Protein AF-A0A199WB81-F1 (afdb_monomer_lite)

Radius of gyration: 45.99 Å; chains: 1; bounding box: 111×33×97 Å

Foldseek 3Di:
DDDPVNVVVVVVVVVVVVVCCCCQVVVDDPVSNVVVVVVVCCVVVVPPDPPPPPPPPCPVVNVCVVPPPPPCDVVNVVPPVPVVVVVVVVVVVVPDDDDDPPPVPVVVVVVPDD

Sequence (114 aa):
MASLGSLKSSIFDKEEKKQQYQSHVRGLNAYDRHKKFMKDYVQYYGRAKKTCGDLPIKTDQDTLREGYRFILSEEDEMDSTWEKKLVKRKKDASASGGNDEDENFEAYLEGMFP

Secondary structure (DSSP, 8-state):
---HHHHHHHHHHHHHHHHHIIIIIISS-HHHHHHHHHHHHHHHHTTS-S---------HHHHHHHH---S--TTTTS-THHHHHHHHHHHHHTTS-----THHHHHHHHTS--

Structure (mmCIF, N/CA/C/O backbone):
data_AF-A0A199WB81-F1
#
_entry.id   AF-A0A199WB81-F1
#
loop_
_atom_site.group_PDB
_atom_site.id
_atom_site.type_symbol
_atom_site.label_atom_id
_atom_site.label_alt_id
_atom_site.label_comp_id
_atom_site.label_asym_id
_atom_site.label_entity_id
_atom_site.label_seq_id
_atom_site.pdbx_PDB_ins_code
_atom_site.Cartn_x
_atom_site.Cartn_y
_atom_site.Cartn_z
_atom_site.occupancy
_atom_site.B_iso_or_equiv
_atom_site.auth_seq_id
_atom_site.auth_comp_id
_atom_site.auth_asym_id
_atom_site.auth_atom_id
_atom_site.pdbx_PDB_model_num
ATOM 1 N N . MET A 1 1 ? -31.913 -6.603 16.080 1.00 68.19 1 MET A N 1
ATOM 2 C CA . MET A 1 1 ? -31.532 -6.306 17.479 1.00 68.19 1 MET A CA 1
ATOM 3 C C . MET A 1 1 ? -30.249 -7.066 17.777 1.00 68.19 1 MET A C 1
ATOM 5 O O . MET A 1 1 ? -30.215 -8.260 17.507 1.00 68.19 1 MET A O 1
ATOM 9 N N . ALA A 1 2 ? -29.181 -6.402 18.225 1.00 72.56 2 ALA A N 1
ATOM 10 C CA . ALA A 1 2 ? -27.943 -7.102 18.567 1.00 72.56 2 ALA A CA 1
ATOM 11 C C . ALA A 1 2 ? -28.170 -7.957 19.824 1.00 72.56 2 ALA A C 1
ATOM 13 O O . ALA A 1 2 ? -28.677 -7.465 20.830 1.00 72.56 2 ALA A O 1
ATOM 14 N N . SER A 1 3 ? -27.827 -9.242 19.747 1.00 86.19 3 SER A N 1
ATOM 15 C CA . SER A 1 3 ? -27.860 -10.152 20.895 1.00 86.19 3 SER A CA 1
ATOM 16 C C . SER A 1 3 ? -26.834 -9.711 21.944 1.00 86.19 3 SER A C 1
ATOM 18 O O . SER A 1 3 ? -25.748 -9.242 21.596 1.00 86.19 3 SER A O 1
ATOM 20 N N . LEU A 1 4 ? -27.132 -9.920 23.231 1.00 83.88 4 LEU A N 1
ATOM 21 C CA . LEU A 1 4 ? -26.184 -9.678 24.326 1.00 83.88 4 LEU A CA 1
ATOM 22 C C . LEU A 1 4 ? -24.848 -10.416 24.119 1.00 83.88 4 LEU A C 1
ATOM 24 O O . LEU A 1 4 ? -23.805 -9.909 24.525 1.00 83.88 4 LEU A O 1
ATOM 28 N N . GLY A 1 5 ? -24.861 -11.577 23.452 1.00 87.81 5 GLY A N 1
ATOM 29 C CA . GLY A 1 5 ? -23.646 -12.306 23.080 1.00 87.81 5 GLY A CA 1
ATOM 30 C C . GLY A 1 5 ? -22.799 -11.562 22.043 1.00 87.81 5 GLY A C 1
ATOM 31 O O . GLY A 1 5 ? -21.590 -11.443 22.214 1.00 87.81 5 GLY A O 1
ATOM 32 N N . SER A 1 6 ? -23.439 -10.976 21.026 1.00 88.00 6 SER A N 1
ATOM 33 C CA . SER A 1 6 ? -22.771 -10.149 20.008 1.00 88.00 6 SER A CA 1
ATOM 34 C C . SER A 1 6 ? -22.233 -8.838 20.593 1.00 88.00 6 SER A C 1
ATOM 36 O O . SER A 1 6 ? -21.162 -8.370 20.206 1.00 88.00 6 SER A O 1
ATOM 38 N N . LEU A 1 7 ? -22.929 -8.262 21.578 1.00 86.06 7 LEU A N 1
ATOM 39 C CA . LEU A 1 7 ? -22.431 -7.089 22.289 1.00 86.06 7 LEU A CA 1
ATOM 40 C C . LEU A 1 7 ? -21.174 -7.433 23.101 1.00 86.06 7 LEU A C 1
ATOM 42 O O . LEU A 1 7 ? -20.172 -6.730 22.987 1.00 86.06 7 LEU A O 1
ATOM 46 N N . LYS A 1 8 ? -21.191 -8.541 23.856 1.00 87.50 8 LYS A N 1
ATOM 47 C CA . LYS A 1 8 ? -20.029 -9.019 24.625 1.00 87.50 8 LYS A CA 1
ATOM 48 C C . LYS A 1 8 ? -18.827 -9.314 23.729 1.00 87.50 8 LYS A C 1
ATOM 50 O O . LYS A 1 8 ? -17.734 -8.867 24.062 1.00 87.50 8 LYS A O 1
ATOM 55 N N . SER A 1 9 ? -19.023 -9.991 22.593 1.00 88.62 9 SER A N 1
ATOM 56 C CA . SER A 1 9 ? -17.926 -10.261 21.655 1.00 88.62 9 SER A CA 1
ATOM 57 C C . SER A 1 9 ? -17.341 -8.962 21.094 1.00 88.62 9 SER A C 1
ATOM 59 O O . SER A 1 9 ? -16.134 -8.770 21.144 1.00 88.62 9 SER A O 1
ATOM 61 N N . SER A 1 10 ? -18.185 -8.004 20.691 1.00 88.69 10 SER A N 1
ATOM 62 C CA . SER A 1 10 ? -17.710 -6.712 20.172 1.00 88.69 10 SER A CA 1
ATOM 63 C C . SER A 1 10 ? -16.936 -5.876 21.203 1.00 88.69 10 SER A C 1
ATOM 65 O O . SER A 1 10 ? -16.030 -5.126 20.838 1.00 88.69 10 SER A O 1
ATOM 67 N N . ILE A 1 11 ? -17.293 -5.987 22.489 1.00 90.25 11 ILE A N 1
ATOM 68 C CA . ILE A 1 11 ? -16.587 -5.327 23.595 1.00 90.25 11 ILE A CA 1
ATOM 69 C C . ILE A 1 11 ? -15.238 -6.007 23.819 1.00 90.25 11 ILE A C 1
ATOM 71 O O . ILE A 1 11 ? -14.224 -5.321 23.936 1.00 90.25 11 ILE A O 1
ATOM 75 N N . PHE A 1 12 ? -15.219 -7.340 23.828 1.00 90.06 12 PHE A N 1
ATOM 76 C CA . PHE A 1 12 ? -14.001 -8.119 24.006 1.00 90.06 12 PHE A CA 1
ATOM 77 C C . PHE A 1 12 ? -12.999 -7.870 22.870 1.00 90.06 12 PHE A C 1
ATOM 79 O O . PHE A 1 12 ? -11.859 -7.507 23.136 1.00 90.06 12 PHE A O 1
ATOM 86 N N . ASP A 1 13 ? -13.449 -7.902 21.612 1.00 89.88 13 ASP A N 1
ATOM 87 C CA . ASP A 1 13 ? -12.614 -7.617 20.438 1.00 89.88 13 ASP A CA 1
ATOM 88 C C . ASP A 1 13 ? -12.012 -6.203 20.461 1.00 89.88 13 ASP A C 1
ATOM 90 O O . ASP A 1 13 ? -10.921 -5.965 19.931 1.00 89.88 13 ASP A O 1
ATOM 94 N N . LYS A 1 14 ? -12.743 -5.227 21.016 1.00 88.69 14 LYS A N 1
ATOM 95 C CA . LYS A 1 14 ? -12.266 -3.848 21.188 1.00 88.69 14 LYS A CA 1
ATOM 96 C C . LYS A 1 14 ? -11.219 -3.754 22.289 1.00 88.69 14 LYS A C 1
ATOM 98 O O . LYS A 1 14 ? -10.207 -3.079 22.093 1.00 88.69 14 LYS A O 1
ATOM 103 N N . GLU A 1 15 ? -11.456 -4.410 23.420 1.00 86.88 15 GLU A N 1
ATOM 104 C CA . GLU A 1 15 ? -10.512 -4.422 24.533 1.00 86.88 15 GLU A CA 1
ATOM 105 C C . GLU A 1 15 ? -9.225 -5.152 24.136 1.00 86.88 15 GLU A C 1
ATOM 107 O O . GLU A 1 15 ? -8.145 -4.596 24.305 1.00 86.88 15 GLU A O 1
ATOM 112 N N . GLU A 1 16 ? -9.309 -6.310 23.477 1.00 83.69 16 GLU A N 1
ATOM 113 C CA . GLU A 1 16 ? -8.134 -7.010 22.953 1.00 83.69 16 GLU A CA 1
ATOM 114 C C . GLU A 1 16 ? -7.331 -6.138 21.986 1.00 83.69 16 GLU A C 1
ATOM 116 O O . GLU A 1 16 ? -6.123 -5.990 22.162 1.00 83.69 16 GLU A O 1
ATOM 121 N N . LYS A 1 17 ? -7.972 -5.485 21.005 1.00 83.19 17 LYS A N 1
ATOM 122 C CA . LYS A 1 17 ? -7.269 -4.567 20.086 1.00 83.19 17 LYS A CA 1
ATOM 123 C C . LYS A 1 17 ? -6.556 -3.440 20.832 1.00 83.19 17 LYS A C 1
ATOM 125 O O . LYS A 1 17 ? -5.439 -3.069 20.468 1.00 83.19 17 LYS A O 1
ATOM 130 N N . LYS A 1 18 ? -7.174 -2.907 21.886 1.00 82.31 18 LYS A N 1
ATOM 131 C CA . LYS A 1 18 ? -6.585 -1.863 22.728 1.00 82.31 18 LYS A CA 1
ATOM 132 C C . LYS A 1 18 ? -5.386 -2.392 23.515 1.00 82.31 18 LYS A C 1
ATOM 134 O O . LYS A 1 18 ? -4.349 -1.732 23.529 1.00 82.31 18 LYS A O 1
ATOM 139 N N . GLN A 1 19 ? -5.486 -3.581 24.105 1.00 80.12 19 GLN A N 1
ATOM 140 C CA . GLN A 1 19 ? -4.389 -4.223 24.833 1.00 80.12 19 GLN A CA 1
ATOM 141 C C . GLN A 1 19 ? -3.222 -4.576 23.908 1.00 80.12 19 GLN A C 1
ATOM 143 O O . GLN A 1 19 ? -2.065 -4.311 24.235 1.00 80.12 19 GLN A O 1
ATOM 148 N N . GLN A 1 20 ? -3.511 -5.090 22.711 1.00 77.75 20 GLN A N 1
ATOM 149 C CA . GLN A 1 20 ? -2.522 -5.353 21.666 1.00 77.75 20 GLN A CA 1
ATOM 150 C C . GLN A 1 20 ? -1.796 -4.066 21.255 1.00 77.75 20 GLN A C 1
ATOM 152 O O . GLN A 1 20 ? -0.570 -4.058 21.161 1.00 77.75 20 GLN A O 1
ATOM 157 N N . TYR A 1 21 ? -2.524 -2.959 21.077 1.00 78.19 21 TYR A N 1
ATOM 158 C CA . TYR A 1 21 ? -1.935 -1.659 20.755 1.00 78.19 21 TYR A CA 1
ATOM 159 C C . TYR A 1 21 ? -1.060 -1.118 21.894 1.00 78.19 21 TYR A C 1
ATOM 161 O O . TYR A 1 21 ? 0.063 -0.670 21.660 1.00 78.19 21 TYR A O 1
ATOM 169 N N . GLN A 1 22 ? -1.535 -1.187 23.138 1.00 79.19 22 GLN A N 1
ATOM 170 C CA . GLN A 1 22 ? -0.768 -0.731 24.298 1.00 79.19 22 GLN A CA 1
ATOM 171 C C . GLN A 1 22 ? 0.525 -1.528 24.463 1.00 79.19 22 GLN A C 1
ATOM 173 O O . GLN A 1 22 ? 1.595 -0.936 24.533 1.00 79.19 22 GLN A O 1
ATOM 178 N N . SER A 1 23 ? 0.448 -2.857 24.440 1.00 74.12 23 SER A N 1
ATOM 179 C CA . SER A 1 23 ? 1.615 -3.733 24.598 1.00 74.12 23 SER A CA 1
ATOM 180 C C . SER A 1 23 ? 2.593 -3.644 23.421 1.00 74.12 23 SER A C 1
ATOM 182 O O . SER A 1 23 ? 3.786 -3.440 23.627 1.00 74.12 23 SER A O 1
ATOM 184 N N . HIS A 1 24 ? 2.111 -3.742 22.179 1.00 73.00 24 HIS A N 1
ATOM 185 C CA . HIS A 1 24 ? 2.981 -3.908 21.011 1.00 73.00 24 HIS A CA 1
ATOM 186 C C . HIS A 1 24 ? 3.281 -2.617 20.247 1.00 73.00 24 HIS A C 1
ATOM 188 O O . HIS A 1 24 ? 4.310 -2.538 19.581 1.00 73.00 24 HIS A O 1
ATOM 194 N N . VAL A 1 25 ? 2.409 -1.607 20.305 1.00 73.12 25 VAL A N 1
ATOM 195 C CA . VAL A 1 25 ? 2.607 -0.340 19.575 1.00 73.12 25 VAL A CA 1
ATOM 196 C C . VAL A 1 25 ? 3.106 0.768 20.493 1.00 73.12 25 VAL A C 1
ATOM 198 O O . VAL A 1 25 ? 3.829 1.648 20.031 1.00 73.12 25 VAL A O 1
ATOM 201 N N . ARG A 1 26 ? 2.761 0.746 21.783 1.00 75.19 26 ARG A N 1
ATOM 202 C CA . ARG A 1 26 ? 3.175 1.784 22.743 1.00 75.19 26 ARG A CA 1
ATOM 203 C C . ARG A 1 26 ? 4.161 1.288 23.806 1.00 75.19 26 ARG A C 1
ATOM 205 O O . ARG A 1 26 ? 4.922 2.101 24.316 1.00 75.19 26 ARG A O 1
ATOM 212 N N . GLY A 1 27 ? 4.174 -0.013 24.094 1.00 75.31 27 GLY A N 1
ATOM 213 C CA . GLY A 1 27 ? 5.026 -0.647 25.105 1.00 75.31 27 GLY A CA 1
ATOM 214 C C . GLY A 1 27 ? 6.395 -1.115 24.605 1.00 75.31 27 GLY A C 1
ATOM 215 O O . GLY A 1 27 ? 7.257 -1.430 25.417 1.00 75.31 27 GLY A O 1
ATOM 216 N N . LEU A 1 28 ? 6.621 -1.139 23.288 1.00 79.00 28 LEU A N 1
ATOM 217 C CA . LEU A 1 28 ? 7.912 -1.493 22.694 1.00 79.00 28 LEU A CA 1
ATOM 218 C C . LEU A 1 28 ? 8.752 -0.248 22.387 1.00 79.00 28 LEU A C 1
ATOM 220 O O . LEU A 1 28 ? 8.231 0.790 21.966 1.00 79.00 28 LEU A O 1
ATOM 224 N N . ASN A 1 29 ? 10.073 -0.389 22.520 1.00 86.31 29 ASN A N 1
ATOM 225 C CA . ASN A 1 29 ? 11.033 0.619 22.082 1.00 86.31 29 ASN A CA 1
ATOM 226 C C . ASN A 1 29 ? 10.847 0.933 20.582 1.00 86.31 29 ASN A C 1
ATOM 228 O O . ASN A 1 29 ? 10.386 0.097 19.803 1.00 86.31 29 ASN A O 1
ATOM 232 N N . ALA A 1 30 ? 11.217 2.141 20.146 1.00 85.56 30 ALA A N 1
ATOM 233 C CA . ALA A 1 30 ? 11.097 2.575 18.754 1.00 85.56 30 ALA A CA 1
ATOM 234 C C . ALA A 1 30 ? 11.770 1.601 17.770 1.00 85.56 30 ALA A C 1
ATOM 236 O O . ALA A 1 30 ? 11.172 1.252 16.752 1.00 85.56 30 ALA A O 1
ATOM 237 N N . TYR A 1 31 ? 12.965 1.113 18.114 1.00 88.06 31 TYR A N 1
ATOM 238 C CA . TYR A 1 31 ? 13.694 0.129 17.313 1.00 88.06 31 TYR A CA 1
ATOM 239 C C . TYR A 1 31 ? 12.949 -1.211 17.207 1.00 88.06 31 TYR A C 1
ATOM 241 O O . TYR A 1 31 ? 12.765 -1.737 16.108 1.00 88.06 31 TYR A O 1
ATOM 249 N N . ASP A 1 32 ? 12.447 -1.732 18.328 1.00 88.81 32 ASP A N 1
ATOM 250 C CA . ASP A 1 32 ? 11.742 -3.018 18.364 1.00 88.81 32 ASP A CA 1
ATOM 251 C C . ASP A 1 32 ? 10.419 -2.969 17.591 1.00 88.81 32 ASP A C 1
ATOM 253 O O . ASP A 1 32 ? 10.085 -3.909 16.864 1.00 88.81 32 ASP A O 1
ATOM 257 N N . ARG A 1 33 ? 9.699 -1.838 17.667 1.00 88.88 33 ARG A N 1
ATOM 258 C CA . ARG A 1 33 ? 8.495 -1.593 16.853 1.00 88.88 33 ARG A CA 1
ATOM 259 C C . ARG A 1 33 ? 8.811 -1.634 15.367 1.00 88.88 33 ARG A C 1
ATOM 261 O O . ARG A 1 33 ? 8.123 -2.316 14.613 1.00 88.88 33 ARG A O 1
ATOM 268 N N . HIS A 1 34 ? 9.869 -0.942 14.954 1.00 89.88 34 HIS A N 1
ATOM 269 C CA . HIS A 1 34 ? 10.291 -0.911 13.559 1.00 89.88 34 HIS A CA 1
ATOM 270 C C . HIS A 1 34 ? 10.678 -2.304 13.048 1.00 89.88 34 HIS A C 1
ATOM 272 O O . HIS A 1 34 ? 10.207 -2.729 11.993 1.00 89.88 34 HIS A O 1
ATOM 278 N N . LYS A 1 35 ? 11.473 -3.050 13.823 1.00 92.06 35 LYS A N 1
ATOM 279 C CA . LYS A 1 35 ? 11.893 -4.413 13.475 1.00 92.06 35 LYS A CA 1
ATOM 280 C C . LYS A 1 35 ? 10.699 -5.350 13.286 1.00 92.06 35 LYS A C 1
ATOM 282 O O . LYS A 1 35 ? 10.672 -6.121 12.327 1.00 92.06 35 LYS A O 1
ATOM 287 N N . LYS A 1 36 ? 9.699 -5.266 14.171 1.00 90.19 36 LYS A N 1
ATOM 288 C CA . LYS A 1 36 ? 8.459 -6.042 14.055 1.00 90.19 36 LYS A CA 1
ATOM 289 C C . LYS A 1 36 ? 7.672 -5.655 12.801 1.00 90.19 36 LYS A C 1
ATOM 291 O O . LYS A 1 36 ? 7.336 -6.532 12.015 1.00 90.19 36 LYS A O 1
ATOM 296 N N . PHE A 1 37 ? 7.449 -4.361 12.566 1.00 90.50 37 PHE A N 1
ATOM 297 C CA . PHE A 1 37 ? 6.695 -3.895 11.398 1.00 90.50 37 PHE A CA 1
ATOM 298 C C . PHE A 1 37 ? 7.362 -4.252 10.071 1.00 90.50 37 PHE A C 1
ATOM 300 O O . PHE A 1 37 ? 6.669 -4.648 9.139 1.00 90.50 37 PHE A O 1
ATOM 307 N N . MET A 1 38 ? 8.692 -4.187 9.987 1.00 91.69 38 MET A N 1
ATOM 308 C CA . MET A 1 38 ? 9.423 -4.635 8.800 1.00 91.69 38 MET A CA 1
ATOM 309 C C . MET A 1 38 ? 9.235 -6.132 8.547 1.00 91.69 38 MET A C 1
ATOM 311 O O . MET A 1 38 ? 8.979 -6.544 7.417 1.00 91.69 38 MET A O 1
ATOM 315 N N . LYS A 1 39 ? 9.304 -6.952 9.602 1.00 91.12 39 LYS A N 1
ATOM 316 C CA . LYS A 1 39 ? 9.066 -8.394 9.496 1.00 91.12 39 LYS A CA 1
ATOM 317 C C . LYS A 1 39 ? 7.638 -8.698 9.034 1.00 91.12 39 LYS A C 1
ATOM 319 O O . LYS A 1 39 ? 7.461 -9.491 8.112 1.00 91.12 39 LYS A O 1
ATOM 324 N N . ASP A 1 40 ? 6.648 -8.042 9.631 1.00 90.12 40 ASP A N 1
ATOM 325 C CA . ASP A 1 40 ? 5.234 -8.232 9.299 1.00 90.12 40 ASP A CA 1
ATOM 326 C C . ASP A 1 40 ? 4.930 -7.766 7.863 1.00 90.12 40 ASP A C 1
ATOM 328 O O . ASP A 1 40 ? 4.211 -8.444 7.129 1.00 90.12 40 ASP A O 1
ATOM 332 N N . TYR A 1 41 ? 5.542 -6.661 7.419 1.00 88.94 41 TYR A N 1
ATOM 333 C CA . TYR A 1 41 ? 5.436 -6.164 6.045 1.00 88.94 41 TYR A CA 1
ATOM 334 C C . TYR A 1 41 ? 5.968 -7.184 5.032 1.00 88.94 41 TYR A C 1
ATOM 336 O O . TYR A 1 41 ? 5.276 -7.525 4.071 1.00 88.94 41 TYR A O 1
ATOM 344 N N . VAL A 1 42 ? 7.168 -7.725 5.269 1.00 88.69 42 VAL A N 1
ATOM 345 C CA . VAL A 1 42 ? 7.761 -8.767 4.416 1.00 88.69 42 VAL A CA 1
ATOM 346 C C . VAL A 1 42 ? 6.930 -10.049 4.454 1.00 88.69 42 VAL A C 1
ATOM 348 O O . VAL A 1 42 ? 6.743 -10.687 3.425 1.00 88.69 42 VAL A O 1
ATOM 351 N N . GLN A 1 43 ? 6.377 -10.435 5.601 1.00 87.94 43 GLN A N 1
ATOM 352 C CA . GLN A 1 43 ? 5.553 -11.638 5.696 1.00 87.94 43 GLN A CA 1
ATOM 353 C C . GLN A 1 43 ? 4.213 -11.497 4.954 1.00 87.94 43 GLN A C 1
ATOM 355 O O . GLN A 1 43 ? 3.771 -12.450 4.309 1.00 87.94 43 GLN A O 1
ATOM 360 N N . TYR A 1 44 ? 3.572 -10.327 5.031 1.00 86.94 44 TYR A N 1
ATOM 361 C CA . TYR A 1 44 ? 2.274 -10.069 4.406 1.00 86.94 44 TYR A CA 1
ATOM 362 C C . TYR A 1 44 ? 2.399 -9.807 2.899 1.00 86.94 44 TYR A C 1
ATOM 364 O O . TYR A 1 44 ? 1.686 -10.419 2.105 1.00 86.94 44 TYR A O 1
ATOM 372 N N . TYR A 1 45 ? 3.339 -8.948 2.489 1.00 85.44 45 TYR A N 1
ATOM 373 C CA . TYR A 1 45 ? 3.511 -8.539 1.089 1.00 85.44 45 TYR A CA 1
ATOM 374 C C . TYR A 1 45 ? 4.611 -9.302 0.349 1.00 85.44 45 TYR A C 1
ATOM 376 O O . TYR A 1 45 ? 4.506 -9.513 -0.856 1.00 85.44 45 TYR A O 1
ATOM 384 N N . GLY A 1 46 ? 5.641 -9.782 1.044 1.00 73.38 46 GLY A N 1
ATOM 385 C CA . GLY A 1 46 ? 6.710 -10.592 0.444 1.00 73.38 46 GLY A CA 1
ATOM 386 C C . GLY A 1 46 ? 6.268 -12.006 0.063 1.00 73.38 46 GLY A C 1
ATOM 387 O O . GLY A 1 46 ? 7.020 -12.736 -0.576 1.00 73.38 46 GLY A O 1
ATOM 388 N N . ARG A 1 47 ? 5.028 -12.401 0.392 1.00 65.06 47 ARG A N 1
ATOM 389 C CA . ARG A 1 47 ? 4.413 -13.626 -0.140 1.00 65.06 47 ARG A CA 1
ATOM 390 C C . ARG A 1 47 ? 3.857 -13.452 -1.559 1.00 65.06 47 ARG A C 1
ATOM 392 O O . ARG A 1 47 ? 3.407 -14.435 -2.151 1.00 65.06 47 ARG A O 1
ATOM 399 N N . ALA A 1 48 ? 3.905 -12.245 -2.126 1.00 61.88 48 ALA A N 1
ATOM 400 C CA . ALA A 1 48 ? 3.581 -12.022 -3.524 1.00 61.88 48 ALA A CA 1
ATOM 401 C C . ALA A 1 48 ? 4.746 -12.476 -4.422 1.00 61.88 48 ALA A C 1
ATOM 403 O O . ALA A 1 48 ? 5.815 -11.876 -4.418 1.00 61.88 48 ALA A O 1
ATOM 404 N N . LYS A 1 49 ? 4.455 -13.485 -5.257 1.00 60.75 49 LYS A N 1
ATOM 405 C CA . LYS A 1 49 ? 5.217 -13.957 -6.431 1.00 60.75 49 LYS A CA 1
ATOM 406 C C . LYS A 1 49 ? 6.298 -15.024 -6.188 1.00 60.75 49 LYS A C 1
ATOM 408 O O . LYS A 1 49 ? 7.452 -14.854 -6.545 1.00 60.75 49 LYS A O 1
ATOM 413 N N . LYS A 1 50 ? 5.862 -16.221 -5.787 1.00 56.69 50 LYS A N 1
ATOM 414 C CA . LYS A 1 50 ? 6.410 -17.478 -6.358 1.00 56.69 50 LYS A CA 1
ATOM 415 C C . LYS A 1 50 ? 5.585 -17.982 -7.556 1.00 56.69 50 LYS A C 1
ATOM 417 O O . LYS A 1 50 ? 5.560 -19.160 -7.871 1.00 56.69 50 LYS A O 1
ATOM 422 N N . THR A 1 51 ? 4.879 -17.051 -8.198 1.00 55.19 51 THR A N 1
ATOM 423 C CA . THR A 1 51 ? 4.150 -17.213 -9.464 1.00 55.19 51 THR A CA 1
ATOM 424 C C . THR A 1 51 ? 4.648 -16.217 -10.515 1.00 55.19 51 THR A C 1
ATOM 426 O O . THR A 1 51 ? 3.929 -15.890 -11.453 1.00 55.19 51 THR A O 1
ATOM 429 N N . CYS A 1 52 ? 5.877 -15.716 -10.365 1.00 52.72 52 CYS A N 1
ATOM 430 C CA . CYS A 1 52 ? 6.708 -15.549 -11.548 1.00 52.72 52 CYS A CA 1
ATOM 431 C C . CYS A 1 52 ? 7.095 -16.997 -11.895 1.00 52.72 52 CYS A C 1
ATOM 433 O O . CYS A 1 52 ? 8.080 -17.501 -11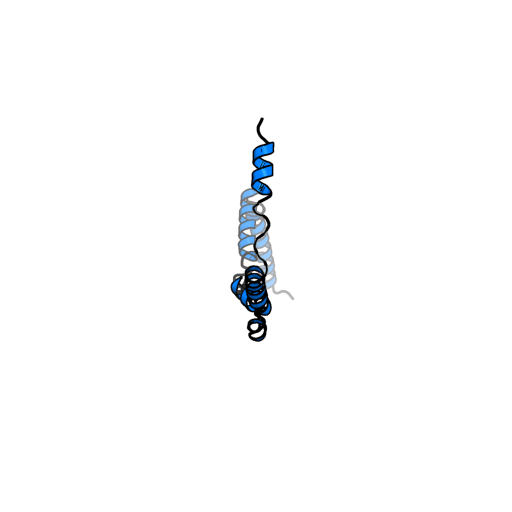.392 1.00 52.72 52 CYS A O 1
ATOM 435 N N . GLY A 1 53 ? 6.219 -17.814 -12.481 1.00 57.75 53 GLY A N 1
ATOM 436 C CA . GLY A 1 53 ? 5.766 -17.540 -13.828 1.00 57.75 53 GLY A CA 1
ATOM 437 C C . GLY A 1 53 ? 7.057 -17.483 -14.610 1.00 57.75 53 GLY A C 1
ATOM 438 O O . GLY A 1 53 ? 7.591 -16.386 -14.760 1.00 57.75 53 GLY A O 1
ATOM 439 N N . ASP A 1 54 ? 7.612 -18.655 -14.925 1.00 58.34 54 ASP A N 1
ATOM 440 C CA . ASP A 1 54 ? 8.679 -18.801 -15.906 1.00 58.34 54 ASP A CA 1
ATOM 441 C C . ASP A 1 54 ? 8.130 -18.197 -17.196 1.00 58.34 54 ASP A C 1
ATOM 443 O O . ASP A 1 54 ? 7.554 -18.871 -18.047 1.00 58.34 54 ASP A O 1
ATOM 447 N N . LEU A 1 55 ? 8.190 -16.870 -17.287 1.00 63.62 55 LEU A N 1
ATOM 448 C CA . LEU A 1 55 ? 8.086 -16.191 -18.552 1.00 63.62 55 LEU A CA 1
ATOM 449 C C . LEU A 1 55 ? 9.218 -16.815 -19.353 1.00 63.62 55 LEU A C 1
ATOM 451 O O . LEU A 1 55 ? 10.335 -16.843 -18.831 1.00 63.62 55 LEU A O 1
ATOM 455 N N . PRO A 1 56 ? 8.952 -17.376 -20.541 1.00 66.12 56 PRO A N 1
ATOM 456 C CA . PRO A 1 56 ? 10.015 -17.919 -21.358 1.00 66.12 56 PRO A CA 1
ATOM 457 C C . PRO A 1 56 ? 11.001 -16.779 -21.595 1.00 66.12 56 PRO A C 1
ATOM 459 O O . PRO A 1 56 ? 10.722 -15.834 -22.336 1.00 66.12 56 PRO A O 1
ATOM 462 N N . ILE A 1 57 ? 12.113 -16.818 -20.861 1.00 69.94 57 ILE A N 1
ATOM 463 C CA . ILE A 1 57 ? 13.220 -15.897 -21.028 1.00 69.94 57 ILE A CA 1
ATOM 464 C C . ILE A 1 57 ? 13.755 -16.273 -22.396 1.00 69.94 57 ILE A C 1
ATOM 466 O O . ILE A 1 57 ? 14.419 -17.300 -22.534 1.00 69.94 57 ILE A O 1
ATOM 470 N N . LYS A 1 58 ? 13.378 -15.489 -23.411 1.00 70.62 58 LYS A N 1
ATOM 471 C CA . LYS A 1 58 ? 13.933 -15.620 -24.754 1.00 70.62 58 LYS A CA 1
ATOM 472 C C . LYS A 1 58 ? 15.441 -15.536 -24.594 1.00 70.62 58 LYS A C 1
ATOM 474 O O . LYS A 1 58 ? 15.973 -14.492 -24.216 1.00 70.62 58 LYS A O 1
ATOM 479 N N . THR A 1 59 ? 16.103 -16.669 -24.769 1.00 76.44 59 THR A N 1
ATOM 480 C CA . THR A 1 59 ? 17.555 -16.730 -24.646 1.00 76.44 59 THR A CA 1
ATOM 481 C C . THR A 1 59 ? 18.146 -16.050 -25.876 1.00 76.44 59 THR A C 1
ATOM 483 O O . THR A 1 59 ? 17.484 -15.948 -26.911 1.00 76.44 59 THR A O 1
ATOM 486 N N . ASP A 1 60 ? 19.387 -15.575 -25.794 1.00 69.94 60 ASP A N 1
ATOM 487 C CA . ASP A 1 60 ? 20.103 -15.019 -26.951 1.00 69.94 60 ASP A CA 1
ATOM 488 C C . ASP A 1 60 ? 19.989 -15.953 -28.175 1.00 69.94 60 ASP A C 1
ATOM 490 O O . ASP A 1 60 ? 19.665 -15.523 -29.275 1.00 69.94 60 ASP A O 1
ATOM 494 N N . GLN A 1 61 ? 20.040 -17.267 -27.939 1.00 71.44 61 GLN A N 1
ATOM 495 C CA . GLN A 1 61 ? 19.806 -18.312 -28.936 1.00 71.44 61 GLN A CA 1
ATOM 496 C C . GLN A 1 61 ? 18.417 -18.279 -29.611 1.00 71.44 61 GLN A C 1
ATOM 498 O O . GLN A 1 61 ? 18.316 -18.584 -30.801 1.00 71.44 61 GLN A O 1
ATOM 503 N N . ASP A 1 62 ? 17.349 -17.917 -28.896 1.00 72.25 62 ASP A N 1
ATOM 504 C CA . ASP A 1 62 ? 16.006 -17.770 -29.478 1.00 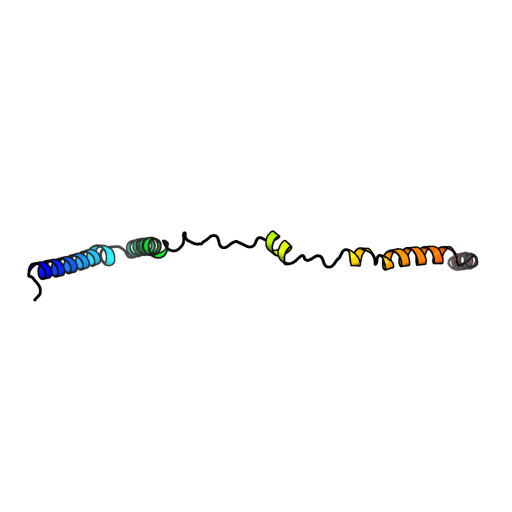72.25 62 ASP A CA 1
ATOM 505 C C . ASP A 1 62 ? 15.922 -16.513 -30.346 1.00 72.25 62 ASP A C 1
ATOM 507 O O . ASP A 1 62 ? 15.332 -16.538 -31.426 1.00 72.25 62 ASP A O 1
ATOM 511 N N . THR A 1 63 ? 16.585 -15.439 -29.915 1.00 71.88 63 THR A N 1
ATOM 512 C CA . THR A 1 63 ? 16.704 -14.191 -30.683 1.00 71.88 63 THR A CA 1
ATOM 513 C C . THR A 1 63 ? 17.503 -14.410 -31.967 1.00 71.88 63 THR A C 1
ATOM 515 O O . THR A 1 63 ? 17.103 -13.941 -33.031 1.00 71.88 63 THR A O 1
ATOM 518 N N . LEU A 1 64 ? 18.590 -15.186 -31.900 1.00 70.00 64 LEU A N 1
ATOM 519 C CA . LEU A 1 64 ? 19.370 -15.575 -33.073 1.00 70.00 64 LEU A CA 1
ATOM 520 C C . LEU A 1 64 ? 18.532 -16.422 -34.038 1.00 70.00 64 LEU A C 1
ATOM 522 O O . LEU A 1 64 ? 18.605 -16.214 -35.240 1.00 70.00 64 LEU A O 1
ATOM 526 N N . ARG A 1 65 ? 17.684 -17.328 -33.543 1.00 70.25 65 ARG A N 1
ATOM 527 C CA . ARG A 1 65 ? 16.810 -18.151 -34.394 1.00 70.25 65 ARG A CA 1
ATOM 528 C C . ARG A 1 65 ? 15.701 -17.343 -35.078 1.00 70.25 65 ARG A C 1
ATOM 530 O O . ARG A 1 65 ? 15.391 -17.616 -36.233 1.00 70.25 65 ARG A O 1
ATOM 537 N N . GLU A 1 66 ? 15.099 -16.376 -34.381 1.00 66.88 66 GLU A N 1
ATOM 538 C CA . GLU A 1 66 ? 14.079 -15.483 -34.955 1.00 66.88 66 GLU A CA 1
ATOM 539 C C . GLU A 1 66 ? 14.695 -14.452 -35.927 1.00 66.88 66 GLU A C 1
ATOM 541 O O . GLU A 1 66 ? 14.074 -14.120 -36.937 1.00 66.88 66 GLU A O 1
ATOM 546 N N . GLY A 1 67 ? 15.904 -13.953 -35.637 1.00 64.75 67 GLY A N 1
ATOM 547 C CA . GLY A 1 67 ? 16.561 -12.870 -36.379 1.00 64.75 67 GLY A CA 1
ATOM 548 C C . GLY A 1 67 ? 17.504 -13.307 -37.504 1.00 64.75 67 GLY A C 1
ATOM 549 O O . GLY A 1 67 ? 17.626 -12.596 -38.500 1.00 64.75 67 GLY A O 1
ATOM 550 N N . TYR A 1 68 ? 18.146 -14.474 -37.405 1.00 62.31 68 TYR A N 1
ATOM 551 C CA . TYR A 1 68 ? 19.011 -15.003 -38.463 1.00 62.31 68 TYR A CA 1
ATOM 552 C C . TYR A 1 68 ? 18.187 -15.805 -39.467 1.00 62.31 68 TYR A C 1
ATOM 554 O O . TYR A 1 68 ? 18.315 -17.019 -39.603 1.00 62.31 68 TYR A O 1
ATOM 562 N N . ARG A 1 69 ? 17.360 -15.093 -40.236 1.00 62.25 69 ARG A N 1
ATOM 563 C CA . ARG A 1 69 ? 17.078 -15.513 -41.606 1.00 62.25 69 ARG A CA 1
ATOM 564 C C . ARG A 1 69 ? 18.299 -15.090 -42.419 1.00 62.25 69 ARG A C 1
ATOM 566 O O . ARG A 1 69 ? 18.446 -13.925 -42.766 1.00 62.25 69 ARG A O 1
ATOM 573 N N . PHE A 1 70 ? 19.221 -16.026 -42.592 1.00 56.53 70 PHE A N 1
ATOM 574 C CA . PHE A 1 70 ? 20.397 -15.941 -43.459 1.00 56.53 70 PHE A CA 1
ATOM 575 C C . PHE A 1 70 ? 20.022 -15.188 -44.743 1.00 56.53 70 PHE A C 1
ATOM 577 O O . PHE A 1 70 ? 19.183 -15.648 -45.513 1.00 56.53 70 PHE A O 1
ATOM 584 N N . ILE A 1 71 ? 20.617 -14.009 -44.946 1.00 59.12 71 ILE A N 1
ATOM 585 C CA . ILE A 1 71 ? 20.504 -13.204 -46.175 1.00 59.12 71 ILE A CA 1
ATOM 586 C C . ILE A 1 71 ? 21.424 -13.818 -47.245 1.00 59.12 71 ILE A C 1
ATOM 588 O O . ILE A 1 71 ? 22.225 -13.140 -47.875 1.00 59.12 71 ILE A O 1
ATOM 592 N N . LEU A 1 72 ? 21.387 -15.140 -47.351 1.00 53.66 72 LEU A N 1
ATOM 593 C CA . LEU A 1 72 ? 22.004 -15.886 -48.423 1.00 53.66 72 LEU A CA 1
ATOM 594 C C . LEU A 1 72 ? 21.044 -17.032 -48.694 1.00 53.66 72 LEU A C 1
ATOM 596 O O . LEU A 1 72 ? 20.999 -18.024 -47.963 1.00 53.66 72 LEU A O 1
ATOM 600 N N . SER A 1 73 ? 20.177 -16.812 -49.673 1.00 60.69 73 SER A N 1
ATOM 601 C CA . SER A 1 73 ? 19.399 -17.912 -50.229 1.00 60.69 73 SER A CA 1
ATOM 602 C C . SER A 1 73 ? 20.358 -18.789 -51.038 1.00 60.69 73 SER A C 1
ATOM 604 O O . SER A 1 73 ? 21.384 -18.306 -51.506 1.00 60.69 73 SER A O 1
ATOM 606 N N . GLU A 1 74 ? 20.034 -20.063 -51.247 1.00 59.56 74 GLU A N 1
ATOM 607 C CA . GLU A 1 74 ? 20.818 -20.963 -52.117 1.00 59.56 74 GLU A CA 1
ATOM 608 C C . GLU A 1 74 ? 20.974 -20.395 -53.553 1.00 59.56 74 GLU A C 1
ATOM 610 O O . GLU A 1 74 ? 21.929 -20.705 -54.259 1.00 59.56 74 GLU A O 1
ATOM 615 N N . GLU A 1 75 ? 20.090 -19.472 -53.958 1.00 58.50 75 GLU A N 1
ATOM 616 C CA . GLU A 1 75 ? 20.218 -18.655 -55.176 1.00 58.50 75 GLU A CA 1
ATOM 617 C C . GLU A 1 75 ? 21.423 -17.694 -55.169 1.00 58.50 75 GLU A C 1
ATOM 619 O O . GLU A 1 75 ? 22.079 -17.547 -56.199 1.00 58.50 75 GLU A O 1
ATOM 624 N N . ASP A 1 76 ? 21.763 -17.084 -54.028 1.00 59.34 76 ASP A N 1
ATOM 625 C CA . ASP A 1 76 ? 22.869 -16.118 -53.915 1.00 59.34 76 ASP A CA 1
ATOM 626 C C . ASP A 1 76 ? 24.253 -16.805 -53.930 1.00 59.34 76 ASP A C 1
ATOM 628 O O . ASP A 1 76 ? 25.272 -16.163 -54.190 1.00 59.34 76 ASP A O 1
ATOM 632 N 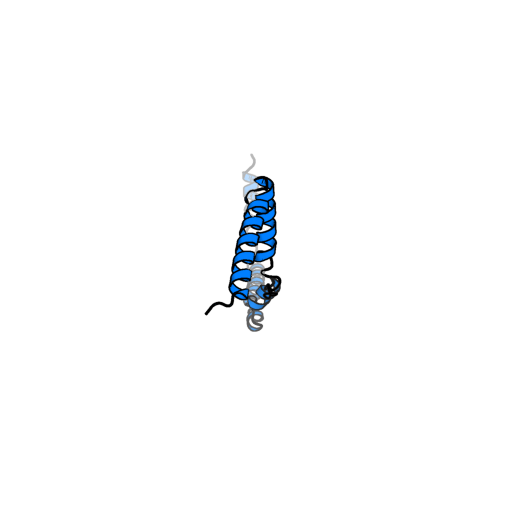N . GLU A 1 77 ? 24.313 -18.124 -53.704 1.00 56.69 77 GLU A N 1
ATOM 633 C CA . GLU A 1 77 ? 25.540 -18.929 -53.824 1.00 56.69 77 GLU A CA 1
ATOM 634 C C . GLU A 1 77 ? 25.999 -19.075 -55.290 1.00 56.69 77 GLU A C 1
ATOM 636 O O . GLU A 1 77 ? 27.195 -19.216 -55.572 1.00 56.69 77 GLU A O 1
ATOM 641 N N . MET A 1 78 ? 25.069 -18.972 -56.250 1.00 58.50 78 MET A N 1
ATOM 642 C CA . MET A 1 78 ? 25.374 -19.073 -57.682 1.00 58.50 78 MET A CA 1
ATOM 643 C C . MET A 1 78 ? 25.998 -17.798 -58.268 1.00 58.50 78 MET A C 1
ATOM 645 O O . MET A 1 78 ? 26.685 -17.863 -59.295 1.00 58.50 78 MET A O 1
ATOM 649 N N . ASP A 1 79 ? 25.857 -16.662 -57.581 1.00 57.31 79 ASP A N 1
ATOM 650 C CA . ASP A 1 79 ? 26.411 -15.367 -57.976 1.00 57.31 79 ASP A CA 1
ATOM 651 C C . ASP A 1 79 ? 27.841 -15.143 -57.441 1.00 57.31 79 ASP A C 1
ATOM 653 O O . ASP A 1 79 ? 28.241 -14.038 -57.063 1.00 57.31 79 ASP A O 1
ATOM 657 N N . SER A 1 80 ? 28.704 -16.168 -57.539 1.00 59.94 80 SER A N 1
ATOM 658 C CA . SER A 1 80 ? 30.175 -16.081 -57.362 1.00 59.94 80 SER A CA 1
ATOM 659 C C . SER A 1 80 ? 30.868 -15.260 -58.479 1.00 59.94 80 SER A C 1
ATOM 661 O O . SER A 1 80 ? 31.993 -15.521 -58.923 1.00 59.94 80 SER A O 1
ATOM 663 N N . THR A 1 81 ? 30.176 -14.246 -58.987 1.00 58.75 81 THR A N 1
ATOM 664 C CA . THR A 1 81 ? 30.561 -13.362 -60.085 1.00 58.75 81 THR A CA 1
ATOM 665 C C . THR A 1 81 ? 31.774 -12.506 -59.705 1.00 58.75 81 THR A C 1
ATOM 667 O O . THR A 1 81 ? 32.600 -12.173 -60.559 1.00 58.75 81 THR A O 1
ATOM 670 N N . TRP A 1 82 ? 31.940 -12.197 -58.413 1.00 61.41 82 TRP A N 1
ATOM 671 C CA . TRP A 1 82 ? 33.060 -11.400 -57.901 1.00 61.41 82 TRP A CA 1
ATOM 672 C C . TRP A 1 82 ? 34.380 -12.174 -57.857 1.00 61.41 82 TRP A C 1
ATOM 674 O O . TRP A 1 82 ? 35.399 -11.657 -58.325 1.00 61.41 82 TRP A O 1
ATOM 684 N N . GLU A 1 83 ? 34.368 -13.423 -57.386 1.00 66.69 83 GLU A N 1
ATOM 685 C CA . GLU A 1 83 ? 35.568 -14.271 -57.363 1.00 66.69 83 GLU A CA 1
ATOM 686 C C . GLU A 1 83 ? 36.086 -14.550 -58.779 1.00 66.69 83 GLU A C 1
ATOM 688 O O . GLU A 1 83 ? 37.270 -14.354 -59.070 1.00 66.69 83 GLU A O 1
ATOM 693 N N . LYS A 1 84 ? 35.191 -14.895 -59.713 1.00 66.75 84 LYS A N 1
ATOM 694 C CA . LYS A 1 84 ? 35.549 -15.129 -61.124 1.00 66.75 84 LYS A CA 1
ATOM 695 C C . LYS A 1 84 ? 36.143 -13.877 -61.786 1.00 66.75 84 LYS A C 1
ATOM 697 O O . LYS A 1 84 ? 37.111 -13.979 -62.543 1.00 66.75 84 LYS A O 1
ATOM 702 N N . LYS A 1 85 ? 35.618 -12.683 -61.480 1.00 67.94 85 LYS A N 1
ATOM 703 C CA . LYS A 1 85 ? 36.112 -11.401 -62.022 1.00 67.94 85 LYS A CA 1
ATOM 704 C C . LYS A 1 85 ? 37.493 -11.017 -61.475 1.00 67.94 85 LYS A C 1
ATOM 706 O O . LYS A 1 85 ? 38.284 -10.413 -62.203 1.00 67.94 85 LYS A O 1
ATOM 711 N N . LEU A 1 86 ? 37.811 -11.385 -60.231 1.00 70.19 86 LEU A N 1
ATOM 712 C CA . LEU A 1 86 ? 39.140 -11.185 -59.644 1.00 70.19 86 LEU A CA 1
ATOM 713 C C . LEU A 1 86 ? 40.191 -12.072 -60.326 1.00 70.19 86 LEU A C 1
ATOM 715 O O . LEU A 1 86 ? 41.235 -11.574 -60.753 1.00 70.19 86 LEU A O 1
ATOM 719 N N . VAL A 1 87 ? 39.884 -13.363 -60.486 1.00 73.12 87 VAL A N 1
ATOM 720 C CA . VAL A 1 87 ? 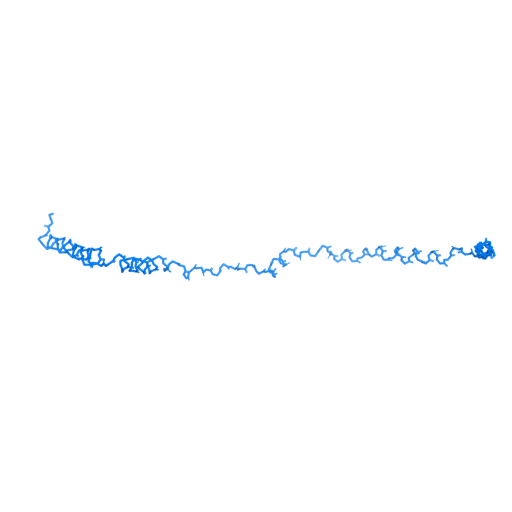40.763 -14.331 -61.161 1.00 73.12 87 VAL A CA 1
ATOM 721 C C . VAL A 1 87 ? 41.008 -13.922 -62.617 1.00 73.12 87 VAL A C 1
ATOM 723 O O . VAL A 1 87 ? 42.151 -13.931 -63.074 1.00 73.12 87 VAL A O 1
ATOM 726 N N . LYS A 1 88 ? 39.963 -13.477 -63.329 1.00 70.25 88 LYS A N 1
ATOM 727 C CA . LYS A 1 88 ? 40.063 -12.963 -64.705 1.00 70.25 88 LYS A CA 1
ATOM 728 C C . LYS A 1 88 ? 41.018 -11.767 -64.799 1.00 70.25 88 LYS A C 1
ATOM 730 O O . LYS A 1 88 ? 41.934 -11.796 -65.610 1.00 70.25 88 LYS A O 1
ATOM 735 N N . ARG A 1 89 ? 40.866 -10.761 -63.928 1.00 66.75 89 ARG A N 1
ATOM 736 C CA . ARG A 1 89 ? 41.720 -9.558 -63.921 1.00 66.75 89 ARG A CA 1
ATOM 737 C C . ARG A 1 89 ? 43.187 -9.885 -63.647 1.00 66.75 89 ARG A C 1
ATOM 739 O O . ARG A 1 89 ? 44.065 -9.329 -64.295 1.00 66.75 89 ARG A O 1
ATOM 746 N N . LYS A 1 90 ? 43.454 -10.788 -62.698 1.00 60.78 90 LYS A N 1
ATOM 747 C CA . LYS A 1 90 ? 44.816 -11.248 -62.391 1.00 60.78 90 LYS A CA 1
ATOM 748 C C . LYS A 1 90 ? 45.442 -11.978 -63.577 1.00 60.78 90 LYS A C 1
ATOM 750 O O . LYS A 1 90 ? 46.596 -11.728 -63.890 1.00 60.78 90 LYS A O 1
ATOM 755 N N . LYS A 1 91 ? 44.670 -12.826 -64.259 1.00 67.00 91 LYS A N 1
ATOM 756 C CA . LYS A 1 91 ? 45.1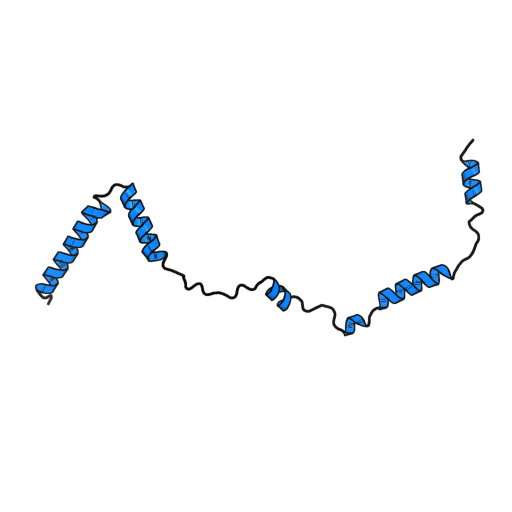34 -13.551 -65.445 1.00 67.00 91 LYS A CA 1
ATOM 757 C C . LYS A 1 91 ? 45.396 -12.620 -66.634 1.00 67.00 91 LYS A C 1
ATOM 759 O O . LYS A 1 91 ? 46.397 -12.792 -67.319 1.00 67.00 91 LYS A O 1
ATOM 764 N N . ASP A 1 92 ? 44.533 -11.630 -66.846 1.00 62.56 92 ASP A N 1
ATOM 765 C CA . ASP A 1 92 ? 44.668 -10.659 -67.938 1.00 62.56 92 ASP A CA 1
ATOM 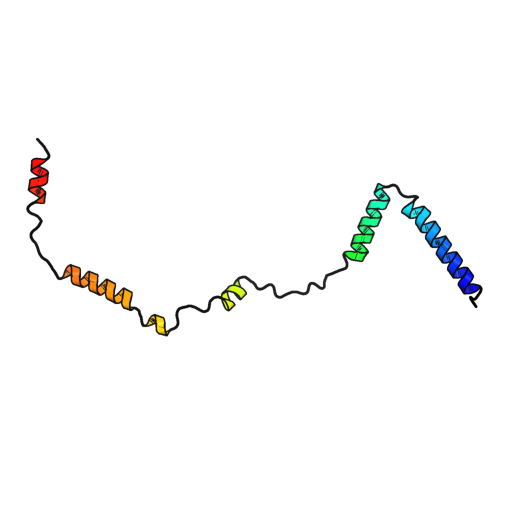766 C C . ASP A 1 92 ? 45.871 -9.717 -67.718 1.00 62.56 92 ASP A C 1
ATOM 768 O O . ASP A 1 92 ? 46.580 -9.400 -68.669 1.00 62.56 92 ASP A O 1
ATOM 772 N N . ALA A 1 93 ? 46.169 -9.347 -66.465 1.00 56.69 93 ALA A N 1
ATOM 773 C CA . ALA A 1 93 ? 47.349 -8.550 -66.113 1.00 56.69 93 ALA A CA 1
ATOM 774 C C . ALA A 1 93 ? 48.683 -9.280 -66.361 1.00 56.69 93 ALA A C 1
ATOM 776 O O . ALA A 1 93 ? 49.693 -8.635 -66.610 1.00 56.69 93 ALA A O 1
ATOM 777 N N . SER A 1 94 ? 48.704 -10.614 -66.312 1.00 57.41 94 SER A N 1
ATOM 778 C CA . SER A 1 94 ? 49.916 -11.408 -66.571 1.00 57.41 94 SER A CA 1
ATOM 779 C C . SER A 1 94 ? 50.117 -11.773 -68.047 1.00 57.41 94 SER A C 1
ATOM 781 O O . SER A 1 94 ? 51.137 -12.365 -68.382 1.00 57.41 94 SER A O 1
ATOM 783 N N . ALA A 1 95 ? 49.158 -11.461 -68.925 1.00 57.38 95 ALA A N 1
ATOM 784 C CA . ALA A 1 95 ? 49.196 -11.829 -70.344 1.00 57.38 95 ALA A CA 1
ATOM 785 C C . ALA A 1 95 ? 49.462 -10.642 -71.294 1.00 57.38 95 ALA A C 1
ATOM 787 O O . ALA A 1 95 ? 49.596 -10.849 -72.497 1.00 57.38 95 ALA A O 1
ATOM 788 N N . SER A 1 96 ? 49.536 -9.411 -70.777 1.00 48.75 96 SER A N 1
ATOM 789 C CA . SER A 1 96 ? 49.641 -8.180 -71.568 1.00 48.75 96 SER A CA 1
ATOM 790 C C . SER A 1 96 ? 50.780 -7.284 -71.069 1.00 48.75 96 SER A C 1
ATOM 792 O O . SER A 1 96 ? 50.568 -6.483 -70.164 1.00 48.75 96 SER A O 1
ATOM 794 N N . GLY A 1 97 ? 51.935 -7.377 -71.736 1.00 49.34 97 GLY A N 1
ATOM 795 C CA . GLY A 1 97 ? 53.019 -6.381 -71.724 1.00 49.34 97 GLY A CA 1
ATOM 796 C C . GLY A 1 97 ? 54.097 -6.667 -70.674 1.00 49.34 97 GLY A C 1
ATOM 797 O O . GLY A 1 97 ? 53.819 -6.581 -69.489 1.00 49.34 97 GLY A O 1
ATOM 798 N N . GLY A 1 98 ? 55.324 -7.074 -71.002 1.00 51.66 98 GLY A N 1
ATOM 799 C CA . GLY A 1 98 ? 56.101 -6.812 -72.217 1.00 51.66 98 GLY A CA 1
ATOM 800 C C . GLY A 1 98 ? 57.173 -5.780 -71.872 1.00 51.66 98 GLY A C 1
ATOM 801 O O . GLY A 1 98 ? 56.834 -4.620 -71.689 1.00 51.66 98 GLY A O 1
ATOM 802 N N . ASN A 1 99 ? 58.403 -6.278 -71.708 1.00 52.53 99 ASN A N 1
ATOM 803 C CA . ASN A 1 99 ? 59.691 -5.594 -71.512 1.00 52.53 99 ASN A CA 1
ATOM 804 C C . ASN A 1 99 ? 59.748 -4.176 -72.105 1.00 52.53 99 ASN A C 1
ATOM 806 O O . ASN A 1 99 ? 59.287 -4.045 -73.230 1.00 52.53 99 ASN A O 1
ATOM 810 N N . ASP A 1 100 ? 60.317 -3.199 -71.370 1.00 52.25 100 ASP A N 1
ATOM 811 C CA . ASP A 1 100 ? 61.066 -2.016 -71.883 1.00 52.25 100 ASP A CA 1
ATOM 812 C C . ASP A 1 100 ? 61.417 -0.950 -70.793 1.00 52.25 100 ASP A C 1
ATOM 814 O O . ASP A 1 100 ? 61.936 0.112 -71.127 1.00 52.25 100 ASP A O 1
ATOM 818 N N . GLU A 1 101 ? 61.198 -1.178 -69.484 1.00 55.03 101 GLU A N 1
ATOM 819 C CA . GLU A 1 101 ? 61.438 -0.139 -68.443 1.00 55.03 101 GLU A CA 1
ATOM 820 C C . GLU A 1 101 ? 62.724 -0.299 -67.600 1.00 55.03 101 GLU A C 1
ATOM 822 O O . GLU A 1 101 ? 63.029 0.564 -66.773 1.00 55.03 101 GLU A O 1
ATOM 827 N N . ASP A 1 102 ? 63.527 -1.341 -67.828 1.00 55.72 102 ASP A N 1
ATOM 828 C CA . ASP A 1 102 ? 64.667 -1.662 -66.950 1.00 55.72 102 ASP A CA 1
ATOM 829 C C . ASP A 1 102 ? 65.950 -0.849 -67.242 1.00 55.72 102 ASP A C 1
ATOM 831 O O . ASP A 1 102 ? 66.886 -0.873 -66.446 1.00 55.72 102 ASP A O 1
ATOM 835 N N . GLU A 1 103 ? 66.015 -0.077 -68.335 1.00 56.94 103 GLU A N 1
ATOM 836 C CA . GLU A 1 103 ? 67.231 0.682 -68.702 1.00 56.94 103 GLU A CA 1
ATOM 837 C C . GLU A 1 103 ? 67.317 2.089 -68.074 1.00 56.94 103 GLU A C 1
ATOM 839 O O . GLU A 1 103 ? 68.394 2.681 -68.021 1.00 56.94 103 GLU A O 1
ATOM 844 N N . ASN A 1 104 ? 66.214 2.642 -67.556 1.00 57.28 104 ASN A N 1
ATOM 845 C CA . ASN A 1 104 ? 66.186 4.009 -67.009 1.00 57.28 104 ASN A CA 1
ATOM 846 C C . ASN A 1 104 ? 66.404 4.071 -65.482 1.00 57.28 104 ASN A C 1
ATOM 848 O O . ASN A 1 104 ? 66.645 5.145 -64.929 1.00 57.28 104 ASN A O 1
ATOM 852 N N . PHE A 1 105 ? 66.323 2.936 -64.783 1.00 63.19 105 PHE A N 1
ATOM 853 C CA . PHE A 1 105 ? 66.501 2.891 -63.329 1.00 63.19 105 PHE A CA 1
ATOM 854 C C . PHE A 1 105 ? 67.981 2.978 -62.919 1.00 63.19 105 PHE A C 1
ATOM 856 O O . PHE A 1 105 ? 68.321 3.682 -61.967 1.00 63.19 105 PHE A O 1
ATOM 863 N N . GLU A 1 106 ? 68.872 2.346 -63.685 1.00 59.97 106 GLU A N 1
ATOM 864 C CA . GLU A 1 106 ? 70.306 2.302 -63.373 1.00 59.97 106 GLU A CA 1
ATOM 865 C C . GLU A 1 106 ? 70.977 3.678 -63.556 1.00 59.97 106 GLU A C 1
ATOM 867 O O . GLU A 1 106 ? 71.748 4.123 -62.705 1.00 59.97 106 GLU A O 1
ATOM 872 N N . ALA A 1 107 ? 70.583 4.422 -64.597 1.00 63.38 107 ALA A N 1
ATOM 873 C CA . ALA A 1 107 ? 71.059 5.785 -64.850 1.00 63.38 107 ALA A CA 1
ATOM 874 C C . ALA A 1 107 ? 70.618 6.794 -63.768 1.00 63.38 107 ALA A C 1
ATOM 876 O O . ALA A 1 107 ? 71.305 7.787 -63.520 1.00 63.38 107 ALA A O 1
ATOM 877 N N . TYR A 1 108 ? 69.485 6.545 -63.097 1.00 69.50 108 TYR A N 1
ATOM 878 C CA . TYR A 1 108 ? 69.015 7.369 -61.980 1.00 69.50 108 TYR A CA 1
ATOM 879 C C . TYR A 1 108 ? 69.857 7.155 -60.714 1.00 69.50 108 TYR A C 1
ATOM 881 O O . TYR A 1 108 ? 70.129 8.107 -59.982 1.00 69.50 108 TYR A O 1
ATOM 889 N N . LEU A 1 109 ? 70.300 5.920 -60.465 1.00 72.00 109 LEU A N 1
ATOM 890 C CA . LEU A 1 109 ? 71.138 5.596 -59.311 1.00 72.00 109 LEU A CA 1
ATOM 891 C C . LEU A 1 109 ? 72.584 6.080 -59.479 1.00 72.00 109 LEU A C 1
ATOM 893 O O . LEU A 1 109 ? 73.169 6.568 -58.511 1.00 72.00 109 LEU A O 1
ATOM 897 N N . GLU A 1 110 ? 73.138 6.020 -60.692 1.00 69.50 110 GLU A N 1
ATOM 898 C CA . GLU A 1 110 ? 74.513 6.460 -60.975 1.00 69.50 110 GLU A CA 1
ATOM 899 C C . GLU A 1 110 ? 74.677 7.994 -60.925 1.00 69.50 110 GLU A C 1
ATOM 901 O O . GLU A 1 110 ? 75.751 8.497 -60.607 1.00 69.50 110 GLU A O 1
ATOM 906 N N . GLY A 1 111 ? 73.600 8.759 -61.142 1.00 69.06 111 GLY A N 1
ATOM 907 C CA . GLY A 1 111 ? 73.599 10.223 -61.021 1.00 69.06 111 GLY A CA 1
ATOM 908 C C . GLY A 1 111 ? 73.395 10.770 -59.601 1.00 69.06 111 GLY A C 1
ATOM 909 O O . GLY A 1 111 ? 73.463 11.986 -59.410 1.00 69.06 111 GLY A O 1
ATOM 910 N N . MET A 1 112 ? 73.114 9.914 -58.609 1.00 75.38 112 MET A N 1
ATOM 911 C CA . MET A 1 112 ? 72.722 10.349 -57.259 1.00 75.38 112 MET A CA 1
ATOM 912 C C . MET A 1 112 ? 73.859 10.311 -56.221 1.00 75.38 112 MET A C 1
ATOM 914 O O . MET A 1 112 ? 73.671 10.788 -55.101 1.00 75.38 112 MET A O 1
ATOM 918 N N . PHE A 1 113 ? 75.045 9.815 -56.589 1.00 63.53 113 PHE A N 1
ATOM 919 C CA . PHE A 1 113 ? 76.247 9.821 -55.746 1.00 63.53 113 PHE A CA 1
ATOM 920 C C . PHE A 1 113 ? 77.423 10.515 -56.469 1.00 63.53 113 PHE A C 1
ATOM 922 O O . PHE A 1 113 ? 77.851 10.012 -57.505 1.00 63.53 113 PHE A O 1
ATOM 929 N N . PRO A 1 114 ? 77.943 11.656 -55.963 1.00 62.12 114 PRO A N 1
ATOM 930 C CA . PRO A 1 114 ? 79.213 12.247 -56.403 1.00 62.12 114 PRO A CA 1
ATOM 931 C C . PRO A 1 114 ? 80.442 11.462 -55.931 1.00 62.12 114 PRO A C 1
ATOM 933 O O . PRO A 1 114 ? 80.396 10.908 -54.806 1.00 62.12 114 PRO A O 1
#

pLDDT: mean 71.31, std 12.56, range [48.75, 92.06]

Organism: Ananas comosus (NCBI:txid4615)